Protein AF-A0AAV6YLM7-F1 (afdb_monomer)

Sequence (164 aa):
MPKGGALHLHDFAILSVDWLVKNASYLPDCYICFTSTGDVRFTFSKPAPVGKLPSGCSEWVLLDAYRKNLGDVTEFDRSLIRNLTLLTDTPELDYPTQDIIWRRFEGTFMACSGLILYAPVFKKYTYEGLKEFYQDNIQYVELRAMLPPVSATPSLLGVVCIVL

Nearest PDB structures (foldseek):
  3lgg-assembly1_B  TM=9.696E-01  e=1.042E-17  Homo sapiens
  8iqi-assembly1_B  TM=2.208E-01  e=2.903E+00  African swine fever virus BA71V
  8iqh-assembly1_A  TM=1.866E-01  e=6.721E+00  African swine fever virus BA71V

Organism: Engystomops pustulosus (NCBI:txid76066)

Secondary structure (DSSP, 8-state):
---EEEEEEETTSSS-HHHHHHTGGGSTTEEEEEBTTS-EEEEE-SS--TT-PPTTB---EEHHHHHHT-S-HHHHHHHHHHHTS---S-HHHH--SHHHHHHHHHHHHHHHHHHHTBHHHHHHHHHHHHHHHHHTTEEEEEEE---PPPB----SS-------

pLDDT: mean 91.36, std 14.72, range [32.72, 98.56]

Mean predicted aligned error: 5.45 Å

InterPro domains:
  IPR032466 Metal-dependent hydrolase [SSF51556] (1-148)

Structure (mmCIF, N/CA/C/O backbone):
data_AF-A0AAV6YLM7-F1
#
_entry.id   AF-A0AAV6YLM7-F1
#
loop_
_atom_site.group_PDB
_atom_site.id
_atom_site.type_symbol
_atom_site.label_atom_id
_atom_site.label_alt_id
_atom_site.label_comp_id
_atom_site.label_asym_id
_atom_site.label_entity_id
_atom_site.label_seq_id
_atom_site.pdbx_PDB_ins_code
_atom_site.Cartn_x
_atom_site.Cartn_y
_atom_site.Cartn_z
_atom_site.occupancy
_atom_site.B_iso_or_equiv
_atom_site.auth_seq_id
_atom_site.auth_comp_id
_atom_site.auth_asym_id
_atom_site.auth_atom_id
_atom_site.pdbx_PDB_model_num
ATOM 1 N N . MET A 1 1 ? 4.513 -13.088 -23.593 1.00 91.62 1 MET A N 1
ATOM 2 C CA . MET A 1 1 ? 5.812 -13.791 -23.702 1.00 91.62 1 MET A CA 1
ATOM 3 C C . MET A 1 1 ? 6.021 -14.595 -22.423 1.00 91.62 1 MET A C 1
ATOM 5 O O . MET A 1 1 ? 5.833 -13.985 -21.380 1.00 91.62 1 MET A O 1
ATOM 9 N N . PRO A 1 2 ? 6.348 -15.901 -22.459 1.00 95.00 2 PRO A N 1
ATOM 10 C CA . PRO A 1 2 ? 6.715 -16.648 -21.252 1.00 95.00 2 PRO A CA 1
ATOM 11 C C . PRO A 1 2 ? 8.084 -16.189 -20.749 1.00 95.00 2 PRO A C 1
ATOM 13 O O . PRO A 1 2 ? 9.071 -16.297 -21.473 1.00 95.00 2 PRO A O 1
ATOM 16 N N . LYS A 1 3 ? 8.127 -15.637 -19.533 1.00 97.94 3 LYS A N 1
ATOM 17 C CA . LYS A 1 3 ? 9.320 -14.972 -18.978 1.00 97.94 3 LYS A CA 1
ATOM 18 C C . LYS A 1 3 ? 10.181 -15.861 -18.081 1.00 97.94 3 LYS A C 1
ATOM 20 O O . LYS A 1 3 ? 11.263 -15.451 -17.679 1.00 97.94 3 LYS A O 1
ATOM 25 N N . GLY A 1 4 ? 9.736 -17.081 -17.788 1.00 97.56 4 GLY A N 1
ATOM 26 C CA . GLY A 1 4 ? 10.449 -17.980 -16.883 1.00 97.56 4 GLY A CA 1
ATOM 27 C C . GLY A 1 4 ? 10.201 -17.591 -15.427 1.00 97.56 4 GLY A C 1
ATOM 28 O O . GLY A 1 4 ? 9.073 -17.739 -14.960 1.00 97.56 4 GLY A O 1
ATOM 29 N N . GLY A 1 5 ? 11.231 -17.115 -14.721 1.00 97.69 5 GLY A N 1
ATOM 30 C CA . GLY A 1 5 ? 11.164 -16.794 -13.292 1.00 97.69 5 GLY A CA 1
ATOM 31 C C . GLY A 1 5 ? 11.632 -15.379 -12.943 1.00 97.69 5 GLY A C 1
ATOM 32 O O . GLY A 1 5 ? 12.510 -14.830 -13.605 1.00 97.69 5 GLY A O 1
ATOM 33 N N . ALA A 1 6 ? 11.069 -14.804 -11.879 1.00 98.19 6 ALA A N 1
ATOM 34 C CA . ALA A 1 6 ? 11.525 -13.552 -11.282 1.00 98.19 6 ALA A CA 1
ATOM 35 C C . ALA A 1 6 ? 12.410 -13.852 -10.063 1.00 98.19 6 ALA A C 1
ATOM 37 O O . ALA A 1 6 ? 11.923 -14.282 -9.021 1.00 98.19 6 ALA A O 1
ATOM 38 N N . LEU A 1 7 ? 13.721 -13.645 -10.208 1.00 98.19 7 LEU A N 1
ATOM 39 C CA . LEU A 1 7 ? 14.730 -14.129 -9.251 1.00 98.19 7 LEU A CA 1
ATOM 40 C C . LEU A 1 7 ? 15.214 -13.060 -8.254 1.00 98.19 7 LEU A C 1
ATOM 42 O O . LEU A 1 7 ? 16.125 -13.293 -7.465 1.00 98.19 7 LEU A O 1
ATOM 46 N N . HIS A 1 8 ? 14.651 -11.853 -8.313 1.00 97.94 8 HIS A N 1
ATOM 47 C CA . HIS A 1 8 ? 14.989 -10.767 -7.400 1.00 97.94 8 HIS A CA 1
ATOM 48 C C . HIS A 1 8 ? 13.752 -9.924 -7.125 1.00 97.94 8 HIS A C 1
ATOM 50 O O . HIS A 1 8 ? 13.395 -9.044 -7.905 1.00 97.94 8 HIS A O 1
ATOM 56 N N . LEU A 1 9 ? 13.107 -10.198 -5.999 1.00 97.88 9 LEU A N 1
ATOM 57 C CA . LEU A 1 9 ? 11.916 -9.500 -5.538 1.00 97.88 9 LEU A CA 1
ATOM 58 C C . LEU A 1 9 ? 12.007 -9.281 -4.030 1.00 97.88 9 LEU A C 1
ATOM 60 O O . LEU A 1 9 ? 12.702 -10.019 -3.333 1.00 97.88 9 LEU A O 1
ATOM 64 N N . HIS A 1 10 ? 11.274 -8.295 -3.529 1.00 97.62 10 HIS A N 1
ATOM 65 C CA . HIS A 1 10 ? 11.144 -8.020 -2.101 1.00 97.62 10 HIS A CA 1
ATOM 66 C C . HIS A 1 10 ? 9.709 -8.298 -1.670 1.00 97.62 10 HIS A C 1
ATOM 68 O O . HIS A 1 10 ? 8.778 -7.857 -2.336 1.00 97.62 10 HIS A O 1
ATOM 74 N N . ASP A 1 11 ? 9.533 -9.019 -0.565 1.00 94.25 11 ASP A N 1
ATOM 75 C CA . ASP A 1 11 ? 8.235 -9.480 -0.055 1.00 94.25 11 ASP A CA 1
ATOM 76 C C . ASP A 1 11 ? 7.147 -8.391 0.013 1.00 94.25 11 ASP A C 1
ATOM 78 O O . ASP A 1 11 ? 5.989 -8.673 -0.277 1.00 94.25 11 ASP A O 1
ATOM 82 N N . PHE A 1 12 ? 7.482 -7.137 0.315 1.00 96.12 12 PHE A N 1
ATOM 83 C CA . PHE A 1 12 ? 6.499 -6.046 0.431 1.00 96.12 12 PHE A CA 1
ATOM 84 C C . PHE A 1 12 ? 6.264 -5.269 -0.882 1.00 96.12 12 PHE A C 1
ATOM 86 O O . PHE A 1 12 ? 5.550 -4.269 -0.879 1.00 96.12 12 PHE A O 1
ATOM 93 N N . ALA A 1 13 ? 6.840 -5.721 -2.001 1.00 96.62 13 ALA A N 1
ATOM 94 C CA . ALA A 1 13 ? 6.750 -5.068 -3.312 1.00 96.62 13 ALA A CA 1
ATOM 95 C C . ALA A 1 13 ? 6.426 -6.058 -4.451 1.00 96.62 13 ALA A C 1
ATOM 97 O O . ALA A 1 13 ? 7.022 -5.996 -5.525 1.00 96.62 13 ALA A O 1
ATOM 98 N N . ILE A 1 14 ? 5.500 -6.995 -4.215 1.00 97.56 14 ILE A N 1
ATOM 99 C CA . ILE A 1 14 ? 5.108 -8.040 -5.187 1.00 97.56 14 ILE A CA 1
ATOM 100 C C . ILE A 1 14 ? 3.659 -7.944 -5.670 1.00 97.56 14 ILE A C 1
ATOM 102 O O . ILE A 1 14 ? 3.232 -8.791 -6.446 1.00 97.56 14 ILE A O 1
ATOM 106 N N . LEU A 1 15 ? 2.895 -6.972 -5.177 1.00 98.06 15 LEU A N 1
ATOM 107 C CA . LEU A 1 15 ? 1.487 -6.793 -5.516 1.00 98.06 15 LEU A CA 1
ATOM 108 C C . LEU A 1 15 ? 1.201 -5.317 -5.776 1.00 98.06 15 LEU A C 1
ATOM 110 O O . LEU A 1 15 ? 1.732 -4.450 -5.077 1.00 98.06 15 LEU A O 1
ATOM 114 N N . SER A 1 16 ? 0.311 -5.043 -6.727 1.00 97.12 16 SER A N 1
ATOM 115 C CA . SER A 1 16 ? -0.190 -3.699 -6.985 1.00 97.12 16 SER A CA 1
ATOM 116 C C . SER A 1 16 ? -0.721 -3.000 -5.726 1.00 97.12 16 SER A C 1
ATOM 118 O O . SER A 1 16 ? -1.562 -3.512 -4.975 1.00 97.12 16 SER A O 1
ATOM 120 N N . VAL A 1 17 ? -0.278 -1.757 -5.533 1.00 97.38 17 VAL A N 1
ATOM 121 C CA . VAL A 1 17 ? -0.731 -0.880 -4.446 1.00 97.38 17 VAL A CA 1
ATOM 122 C C . VAL A 1 17 ? -2.232 -0.587 -4.516 1.00 97.38 17 VAL A C 1
ATOM 124 O O . VAL A 1 17 ? -2.869 -0.386 -3.480 1.00 97.38 17 VAL A O 1
ATOM 127 N N . ASP A 1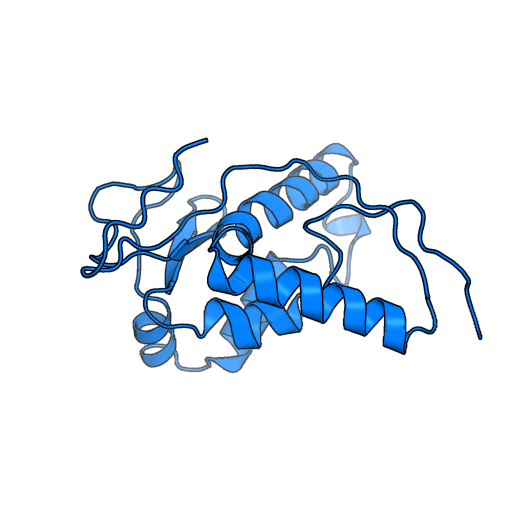 18 ? -2.827 -0.620 -5.714 1.00 97.75 18 ASP A N 1
ATOM 128 C CA . ASP A 1 18 ? -4.270 -0.471 -5.892 1.00 97.75 18 ASP A CA 1
ATOM 129 C C . ASP A 1 18 ? -5.028 -1.532 -5.101 1.00 97.75 18 ASP A C 1
ATOM 131 O O . ASP A 1 18 ? -6.045 -1.223 -4.479 1.00 97.75 18 ASP A O 1
ATOM 135 N N . TRP A 1 19 ? -4.526 -2.771 -5.076 1.00 98.31 19 TRP A N 1
ATOM 136 C CA . TRP A 1 19 ? -5.151 -3.831 -4.300 1.00 98.31 19 TRP A CA 1
ATOM 137 C C . TRP A 1 19 ? -5.060 -3.542 -2.799 1.0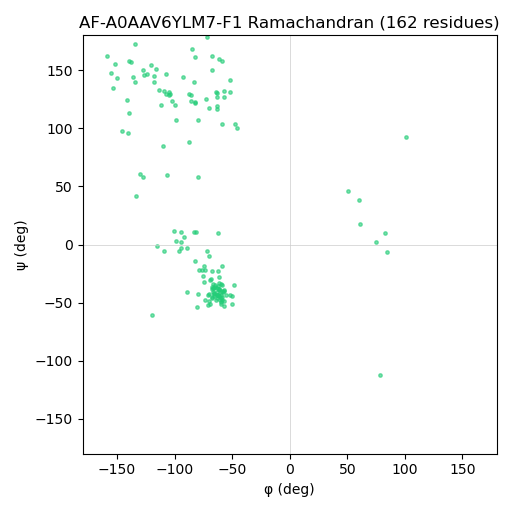0 98.31 19 TRP A C 1
ATOM 139 O O . TRP A 1 19 ? -6.061 -3.662 -2.092 1.00 98.31 19 TRP A O 1
ATOM 149 N N . LEU A 1 20 ? -3.898 -3.096 -2.310 1.00 97.62 20 LEU A N 1
ATOM 150 C CA . LEU A 1 20 ? -3.715 -2.732 -0.901 1.00 97.62 20 LEU A CA 1
ATOM 151 C C . LEU A 1 20 ? -4.675 -1.620 -0.468 1.00 97.62 20 LEU A C 1
ATOM 153 O O . LEU A 1 20 ? -5.347 -1.748 0.558 1.00 97.62 20 LEU A O 1
ATOM 157 N N . VAL A 1 21 ? -4.788 -0.552 -1.258 1.00 98.12 21 VAL A N 1
ATOM 158 C CA . VAL A 1 21 ? -5.670 0.570 -0.927 1.00 98.12 21 VAL A CA 1
ATOM 159 C C . VAL A 1 21 ? -7.131 0.165 -1.074 1.00 98.12 21 VAL A C 1
ATOM 161 O O . VAL A 1 21 ? -7.884 0.302 -0.118 1.00 98.12 21 VAL A O 1
ATOM 164 N N . LYS A 1 22 ? -7.545 -0.397 -2.211 1.00 97.25 22 LYS A N 1
ATOM 165 C CA . LYS A 1 22 ? -8.967 -0.637 -2.519 1.00 97.25 22 LYS A CA 1
ATOM 166 C C . LYS A 1 22 ? -9.544 -1.912 -1.901 1.00 97.25 22 LYS A C 1
ATOM 168 O O . LYS A 1 22 ? -10.760 -2.057 -1.864 1.00 97.25 22 LYS A O 1
ATOM 173 N N . ASN A 1 23 ? -8.708 -2.830 -1.408 1.00 98.12 23 ASN A N 1
ATOM 174 C CA . ASN A 1 23 ? -9.166 -4.070 -0.771 1.00 98.12 23 ASN A CA 1
ATOM 175 C C . ASN A 1 23 ? -8.705 -4.164 0.680 1.00 98.12 23 ASN A C 1
ATOM 177 O O . ASN A 1 23 ? -9.544 -4.236 1.576 1.00 98.12 23 ASN A O 1
ATOM 181 N N . ALA A 1 24 ? -7.392 -4.164 0.937 1.00 97.88 24 ALA A N 1
ATOM 182 C CA . ALA A 1 24 ? -6.892 -4.391 2.293 1.00 97.88 24 ALA A CA 1
ATOM 183 C C . ALA A 1 24 ? -7.329 -3.272 3.246 1.00 97.88 24 ALA A C 1
ATOM 185 O O . ALA A 1 24 ? -7.896 -3.557 4.295 1.00 97.88 24 ALA A O 1
ATOM 186 N N . SER A 1 25 ? -7.163 -2.006 2.857 1.00 98.19 25 SER A N 1
ATOM 187 C CA . SER A 1 25 ? -7.530 -0.870 3.715 1.00 98.19 25 SER A CA 1
ATOM 188 C C . SER A 1 25 ? -9.048 -0.648 3.869 1.00 98.19 25 SER A C 1
ATOM 190 O O . SER A 1 25 ? -9.471 0.213 4.637 1.00 98.19 25 SER A O 1
ATOM 192 N N . TYR A 1 26 ? -9.880 -1.409 3.152 1.00 98.31 26 TYR A N 1
ATOM 193 C CA . TYR A 1 26 ? -11.343 -1.410 3.298 1.00 98.31 26 TYR A CA 1
ATOM 194 C C . TYR A 1 26 ? -11.853 -2.505 4.243 1.00 98.31 26 TYR A C 1
ATOM 196 O O . TYR A 1 26 ? -13.055 -2.597 4.496 1.00 98.31 26 TYR A O 1
ATOM 204 N N . LEU A 1 27 ? -10.963 -3.347 4.773 1.00 97.69 27 LEU A N 1
ATOM 205 C CA . LEU A 1 27 ? -11.331 -4.345 5.768 1.00 97.69 27 LEU A CA 1
ATOM 206 C C . LEU A 1 27 ? -11.735 -3.682 7.100 1.00 97.69 27 LEU A C 1
ATOM 208 O O . LEU A 1 27 ? -11.228 -2.609 7.445 1.00 97.69 27 LEU A O 1
ATOM 212 N N . PRO A 1 28 ? -12.639 -4.320 7.869 1.00 97.12 28 PRO A N 1
ATOM 213 C CA . PRO A 1 28 ? -13.052 -3.813 9.172 1.00 97.12 28 PRO A CA 1
ATOM 214 C C . PRO A 1 28 ? -11.872 -3.744 10.142 1.00 97.12 28 PRO A C 1
ATOM 216 O O . PRO A 1 28 ? -10.866 -4.431 9.972 1.00 97.12 28 PRO A O 1
ATOM 219 N N . ASP A 1 29 ? -12.029 -2.925 11.183 1.00 96.38 29 ASP A N 1
ATOM 220 C CA . ASP A 1 29 ? -11.043 -2.770 12.257 1.00 96.38 29 ASP A CA 1
ATOM 221 C C . ASP A 1 29 ? -9.665 -2.249 11.773 1.00 96.38 29 ASP A C 1
ATOM 223 O O . ASP A 1 29 ? -8.672 -2.354 12.495 1.00 96.38 29 ASP A O 1
ATOM 227 N N . CYS A 1 30 ? -9.604 -1.664 10.565 1.00 97.69 30 CYS A N 1
ATOM 228 C CA . CYS A 1 30 ? -8.440 -0.962 10.025 1.00 97.69 30 CYS A CA 1
ATOM 229 C C . CYS A 1 30 ? -8.394 0.478 10.548 1.00 97.69 30 CYS A C 1
ATOM 231 O O . CYS A 1 30 ? -9.305 1.273 10.306 1.00 97.69 30 CYS A O 1
ATOM 233 N N . TYR A 1 31 ? -7.306 0.835 11.218 1.00 97.12 31 TYR A N 1
ATOM 234 C CA . TYR A 1 31 ? -7.036 2.180 11.709 1.00 97.12 31 TYR A CA 1
ATOM 235 C C . TYR A 1 31 ? -5.937 2.838 10.885 1.00 97.12 31 TYR A C 1
ATOM 237 O O . TYR A 1 31 ? 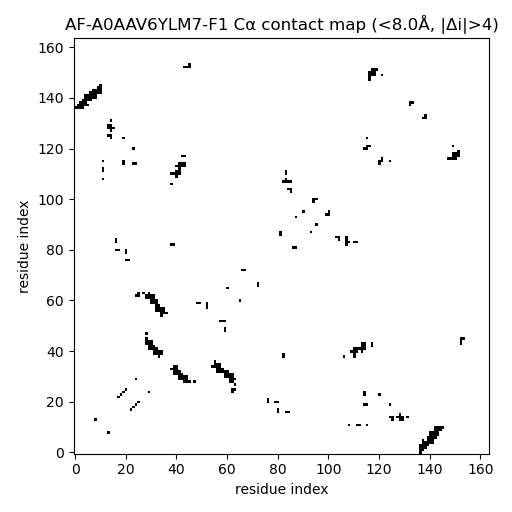-5.005 2.172 10.432 1.00 97.12 31 TYR A O 1
ATOM 245 N N . ILE A 1 32 ? -6.046 4.153 10.729 1.00 96.50 32 ILE A N 1
ATOM 246 C CA . ILE A 1 32 ? -5.035 5.016 10.126 1.00 96.50 32 ILE A CA 1
ATOM 247 C C . ILE A 1 32 ? -4.547 6.037 11.155 1.00 96.50 32 ILE A C 1
ATOM 249 O O . ILE A 1 32 ? -5.311 6.507 11.998 1.00 96.50 32 ILE A O 1
ATOM 253 N N . CYS A 1 33 ? -3.271 6.373 11.073 1.00 94.56 33 CYS A N 1
ATOM 254 C CA . CYS A 1 33 ? -2.663 7.523 11.721 1.00 94.56 33 CYS A CA 1
ATOM 255 C C . CYS A 1 33 ? -1.972 8.374 10.645 1.00 94.56 33 CYS A C 1
ATOM 257 O O . CYS A 1 33 ? -1.395 7.820 9.706 1.00 94.56 33 CYS A O 1
ATOM 259 N N . PHE A 1 34 ? -1.962 9.693 10.837 1.00 93.62 34 PHE A N 1
ATOM 260 C CA . PHE A 1 3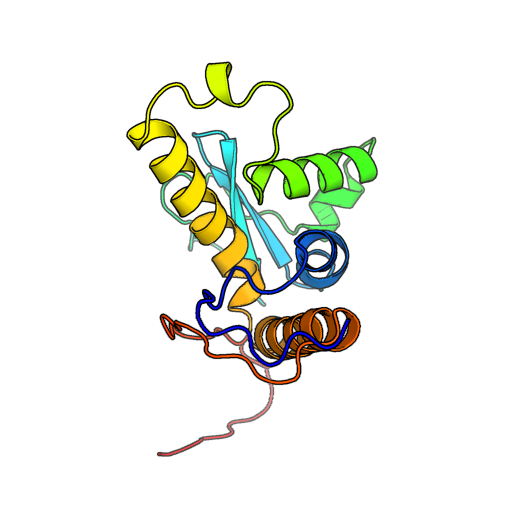4 ? -1.135 10.634 10.083 1.00 93.62 34 PHE A CA 1
ATOM 261 C C . PHE A 1 34 ? 0.043 11.095 10.945 1.00 93.62 34 PHE A C 1
ATOM 263 O O . PHE A 1 34 ? -0.147 11.491 12.098 1.00 93.62 34 PHE A O 1
ATOM 270 N N . THR A 1 35 ? 1.260 11.017 10.412 1.00 91.31 35 THR A N 1
ATOM 271 C CA . THR A 1 35 ? 2.461 11.463 11.121 1.00 91.31 35 THR A CA 1
ATOM 272 C C . THR A 1 35 ? 2.647 12.974 10.993 1.00 91.31 35 THR A C 1
ATOM 274 O O . THR A 1 35 ? 2.147 13.604 10.060 1.00 91.31 35 THR A O 1
ATOM 277 N N . SER A 1 36 ? 3.451 13.569 11.875 1.00 87.94 36 SER A N 1
ATOM 278 C CA . SER A 1 36 ? 3.861 14.979 11.761 1.00 87.94 36 SER A CA 1
ATOM 279 C C . SER A 1 36 ? 4.603 15.319 10.458 1.00 87.94 36 SER A C 1
ATOM 281 O O . SER A 1 36 ? 4.679 16.489 10.094 1.00 87.94 36 SER A O 1
ATOM 283 N N . THR A 1 37 ? 5.134 14.317 9.750 1.00 84.38 37 THR A N 1
ATOM 284 C CA . THR A 1 37 ? 5.797 14.462 8.442 1.00 84.38 37 THR A CA 1
ATOM 285 C C . THR A 1 37 ? 4.839 14.352 7.255 1.00 84.38 37 THR A C 1
ATOM 287 O O . THR A 1 37 ? 5.274 14.517 6.120 1.00 84.38 37 THR A O 1
ATOM 290 N N . GLY A 1 38 ? 3.548 14.091 7.492 1.00 83.50 38 GLY A N 1
ATOM 291 C CA . GLY A 1 38 ? 2.550 13.890 6.437 1.00 83.50 38 GLY A CA 1
ATOM 292 C C . GLY A 1 38 ? 2.513 12.470 5.857 1.00 83.50 38 GLY A C 1
ATOM 293 O O . GLY A 1 38 ? 1.837 12.241 4.855 1.00 83.50 38 GLY A O 1
ATOM 294 N N . ASP A 1 39 ? 3.208 11.511 6.475 1.00 89.38 39 ASP A N 1
ATOM 295 C CA . ASP A 1 39 ? 3.108 10.092 6.126 1.00 89.38 39 ASP A CA 1
ATOM 296 C C . ASP A 1 39 ? 1.935 9.427 6.852 1.00 89.38 39 ASP A C 1
ATOM 298 O O . ASP A 1 39 ? 1.350 9.981 7.785 1.00 89.38 39 ASP A O 1
ATOM 302 N N . VAL A 1 40 ? 1.600 8.205 6.441 1.00 94.50 40 VAL A N 1
ATOM 303 C CA . VAL A 1 40 ? 0.529 7.423 7.064 1.00 94.50 40 VAL A CA 1
ATOM 304 C C . VAL A 1 40 ? 1.058 6.156 7.722 1.00 94.50 40 VAL A C 1
ATOM 306 O O . VAL A 1 40 ? 2.054 5.566 7.299 1.00 94.50 40 VAL A O 1
ATOM 309 N N . ARG A 1 41 ? 0.366 5.715 8.770 1.00 95.19 41 ARG A N 1
ATOM 310 C CA . ARG A 1 41 ? 0.555 4.408 9.407 1.00 95.19 41 ARG A CA 1
ATOM 311 C C . ARG A 1 41 ? -0.781 3.694 9.475 1.00 95.19 41 ARG A C 1
ATOM 313 O O . ARG A 1 41 ? -1.804 4.336 9.697 1.00 95.19 41 ARG A O 1
ATOM 320 N N . PHE A 1 42 ? -0.755 2.374 9.343 1.00 96.00 42 PHE A N 1
ATOM 321 C CA . PHE A 1 42 ? -1.943 1.535 9.467 1.00 96.00 42 PHE A CA 1
ATOM 322 C C . PHE A 1 42 ? -1.786 0.518 10.589 1.00 96.00 42 PHE A C 1
ATOM 324 O O . PHE A 1 42 ? -0.672 0.127 10.938 1.00 96.00 42 PHE A O 1
ATOM 331 N N . THR A 1 43 ? -2.907 0.074 11.144 1.00 95.44 43 THR A N 1
ATOM 332 C CA . THR A 1 43 ? -2.947 -1.089 12.031 1.00 95.44 43 THR A CA 1
ATOM 333 C C . THR A 1 43 ? -4.328 -1.725 12.015 1.00 95.44 43 THR A C 1
ATOM 335 O O . THR A 1 43 ? -5.334 -1.030 11.876 1.00 95.44 43 THR A O 1
ATOM 338 N N . PHE A 1 44 ? -4.384 -3.041 12.187 1.00 95.88 44 PHE A N 1
ATOM 339 C CA . PHE A 1 44 ? -5.627 -3.771 12.411 1.00 95.88 44 PHE A CA 1
ATOM 340 C C . PHE A 1 44 ? -5.755 -4.110 13.890 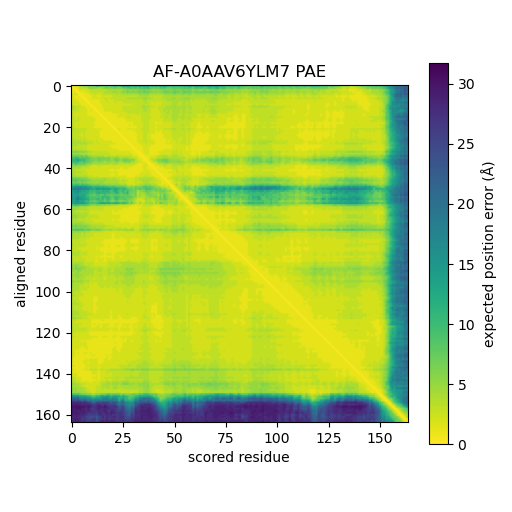1.00 95.88 44 PHE A C 1
ATOM 342 O O . PHE A 1 44 ? -4.866 -4.744 14.460 1.00 95.88 44 PHE A O 1
ATOM 349 N N . SER A 1 45 ? -6.850 -3.701 14.532 1.00 93.75 45 SER A N 1
ATOM 350 C CA . SER A 1 45 ? -7.016 -3.931 15.970 1.00 93.75 45 SER A CA 1
ATOM 351 C C . SER A 1 45 ? -8.472 -4.009 16.398 1.00 93.75 45 SER A C 1
ATOM 353 O O . SER A 1 45 ? -9.281 -3.150 16.068 1.00 93.75 45 SER A O 1
ATOM 355 N N . LYS A 1 46 ? -8.776 -5.003 17.233 1.00 91.25 46 LYS A N 1
ATOM 356 C CA . LYS A 1 46 ? -10.045 -5.126 17.948 1.00 91.25 46 LYS A CA 1
ATOM 357 C C . LYS A 1 46 ? -9.748 -5.619 19.369 1.00 91.25 46 LYS A C 1
ATOM 359 O O . LYS A 1 46 ? -9.275 -6.748 19.500 1.00 91.25 46 LYS A O 1
ATOM 364 N N . PRO A 1 47 ? -9.969 -4.812 20.426 1.00 91.25 47 PRO A N 1
ATOM 365 C CA . PRO A 1 47 ? -10.577 -3.471 20.443 1.00 91.25 47 PRO A CA 1
ATOM 366 C C . PRO A 1 47 ? -9.675 -2.372 19.841 1.00 91.25 47 PRO A C 1
ATOM 368 O O . PRO A 1 47 ? -8.547 -2.646 19.430 1.00 91.25 47 PRO A O 1
ATOM 371 N N . ALA A 1 48 ? -10.172 -1.130 19.793 1.00 90.81 48 ALA A N 1
ATOM 372 C CA . ALA A 1 48 ? -9.424 0.027 19.295 1.00 90.81 48 ALA A CA 1
ATOM 373 C C . ALA A 1 48 ? -8.040 0.160 19.977 1.00 90.81 48 ALA A C 1
ATOM 375 O O . ALA A 1 48 ? -7.936 -0.069 21.187 1.00 90.81 48 ALA A O 1
ATOM 376 N N . PRO A 1 49 ? -6.978 0.547 19.246 1.00 89.75 49 PRO A N 1
ATOM 377 C CA . PRO A 1 49 ? -5.597 0.550 19.740 1.00 89.75 49 PRO A CA 1
ATOM 378 C C . PRO A 1 49 ? -5.277 1.782 20.614 1.00 89.75 49 PRO A C 1
ATOM 380 O O . PRO A 1 49 ? -4.365 2.560 20.328 1.00 89.75 49 PRO A O 1
ATOM 383 N N . VAL A 1 50 ? -6.027 1.973 21.701 1.00 83.38 50 VAL A N 1
ATOM 384 C CA . VAL A 1 50 ? -5.863 3.111 22.621 1.00 83.38 50 VAL A CA 1
ATOM 385 C C . VAL A 1 50 ? -4.481 3.072 23.287 1.00 83.38 50 VAL A C 1
ATOM 387 O O . VAL A 1 50 ? -4.060 2.040 23.808 1.00 83.38 50 VAL A O 1
ATOM 390 N N . GLY A 1 51 ? -3.763 4.200 23.264 1.00 76.50 51 GLY A N 1
ATOM 391 C CA . GLY A 1 51 ? -2.464 4.365 23.933 1.00 76.50 51 GLY A CA 1
ATOM 392 C C . GLY A 1 51 ? -1.267 3.681 23.257 1.00 76.50 51 GLY A C 1
ATOM 393 O O . GLY A 1 51 ? -0.158 3.772 23.774 1.00 76.50 51 GLY A O 1
ATOM 394 N N . LYS A 1 52 ? -1.450 3.021 22.104 1.00 79.31 52 LYS A N 1
ATOM 395 C CA . LYS A 1 52 ? -0.374 2.370 21.332 1.00 79.31 52 LYS A CA 1
ATOM 396 C C . LYS A 1 52 ? -0.037 3.164 20.069 1.00 79.31 52 LYS A C 1
ATOM 398 O O . LYS A 1 52 ? -0.208 2.664 18.958 1.00 79.31 52 LYS A O 1
ATOM 403 N N . LEU A 1 53 ? 0.377 4.419 20.224 1.00 85.56 53 LEU A N 1
ATOM 404 C CA . LEU A 1 53 ? 0.703 5.290 19.092 1.00 85.56 53 LEU A CA 1
ATOM 405 C C . LEU A 1 53 ? 2.173 5.124 18.674 1.00 85.56 53 LEU A C 1
ATOM 407 O O . LEU A 1 53 ? 3.057 5.199 19.529 1.00 85.56 53 LEU A O 1
ATOM 411 N N . PRO A 1 54 ? 2.457 4.908 17.377 1.00 81.38 54 PRO A N 1
ATOM 412 C CA . PRO A 1 54 ? 3.806 5.032 16.840 1.00 81.38 54 PRO A CA 1
ATOM 413 C C . PRO A 1 54 ? 4.377 6.437 17.071 1.00 81.38 54 PRO A C 1
ATOM 415 O O . PRO A 1 54 ? 3.635 7.410 17.209 1.00 81.38 54 PRO A O 1
ATOM 418 N N . SER A 1 55 ? 5.706 6.564 17.049 1.00 82.00 55 SER A N 1
ATOM 419 C CA . SER A 1 55 ? 6.346 7.883 17.087 1.00 82.00 55 SER A CA 1
ATOM 420 C C . SER A 1 55 ? 5.849 8.758 15.931 1.00 82.00 55 SER A C 1
ATOM 422 O O . SER A 1 55 ? 5.788 8.309 14.786 1.00 82.00 55 SER A O 1
ATOM 424 N N . GLY A 1 56 ? 5.477 10.000 16.241 1.00 83.81 56 GLY A N 1
ATOM 425 C CA . GLY A 1 56 ? 4.948 10.961 15.273 1.00 83.81 56 GLY A CA 1
ATOM 426 C C . GLY A 1 56 ? 3.447 10.849 14.995 1.00 83.81 56 GLY A C 1
ATOM 427 O O . GLY A 1 56 ? 2.932 11.725 14.309 1.00 83.81 56 GLY A O 1
ATOM 428 N N . CYS A 1 57 ? 2.747 9.841 15.528 1.00 89.12 57 CYS A N 1
ATOM 429 C CA . CYS A 1 57 ? 1.293 9.706 15.415 1.00 89.12 57 CYS A CA 1
ATOM 430 C C . CYS A 1 57 ? 0.551 10.479 16.508 1.00 89.12 57 CYS A C 1
ATOM 432 O O . CYS A 1 57 ? 0.812 10.265 17.691 1.00 89.12 57 CYS A O 1
ATOM 434 N N . SER A 1 58 ? -0.418 11.316 16.125 1.00 83.50 58 SER A N 1
ATOM 435 C CA . SER A 1 58 ? -1.285 12.023 17.081 1.00 83.50 58 SER A CA 1
ATOM 436 C C . SER A 1 58 ? -2.409 11.138 17.623 1.00 83.50 58 SER A C 1
ATOM 438 O O . SER A 1 58 ? -2.684 11.154 18.819 1.00 83.50 58 SER A O 1
ATOM 440 N N . GLU A 1 59 ? -3.049 10.353 16.756 1.00 92.19 59 GLU A N 1
ATOM 441 C CA . GLU A 1 59 ? -4.173 9.488 17.111 1.00 92.19 59 GLU A CA 1
ATOM 442 C C . GLU A 1 59 ? -4.368 8.347 16.103 1.00 92.19 59 GLU A C 1
ATOM 444 O O . GLU A 1 59 ? -3.884 8.398 14.971 1.00 92.19 59 GLU A O 1
ATOM 449 N N . TRP A 1 60 ? -5.101 7.314 16.526 1.00 95.00 60 TRP A N 1
ATOM 450 C CA . TRP A 1 60 ? -5.596 6.260 15.646 1.00 95.00 60 TRP A CA 1
ATOM 451 C C . TRP A 1 60 ? -7.056 6.530 15.304 1.00 95.00 60 TRP A C 1
ATOM 453 O O . TRP A 1 60 ? -7.912 6.517 16.187 1.00 95.00 60 TRP A O 1
ATOM 463 N N . VAL A 1 61 ? -7.350 6.684 14.016 1.00 95.69 61 VAL A N 1
ATOM 464 C CA . VAL A 1 61 ? -8.709 6.896 13.514 1.00 95.69 61 VAL A CA 1
ATOM 465 C C . VAL A 1 61 ? -9.176 5.645 12.784 1.00 95.69 61 VAL A C 1
ATOM 467 O O . VAL A 1 61 ? -8.448 5.100 11.956 1.00 95.69 61 VAL A O 1
ATOM 470 N N . LEU A 1 62 ? -10.391 5.173 13.076 1.00 97.44 62 LEU A N 1
ATOM 471 C CA . LEU A 1 62 ? -10.985 4.068 12.323 1.00 97.44 62 LEU A CA 1
ATOM 472 C C . LEU A 1 62 ? -11.182 4.516 10.871 1.00 97.44 62 LEU A C 1
ATOM 474 O O . LEU A 1 62 ? -11.914 5.470 10.607 1.00 97.44 62 LEU A O 1
ATOM 478 N N . LEU A 1 63 ? -10.543 3.826 9.931 1.00 97.75 63 LEU A N 1
ATOM 479 C CA . LEU A 1 63 ? -10.430 4.288 8.551 1.00 97.75 63 LEU A CA 1
ATOM 480 C C . LEU A 1 63 ? -11.787 4.319 7.826 1.00 97.75 63 LEU A C 1
ATOM 482 O O . LEU A 1 63 ? -12.043 5.229 7.042 1.00 97.75 63 LEU A O 1
ATOM 486 N N . ASP A 1 64 ? -12.692 3.390 8.145 1.00 97.94 64 ASP A N 1
ATOM 487 C CA . ASP A 1 64 ? -14.082 3.411 7.663 1.00 97.94 64 ASP A CA 1
ATOM 488 C C . ASP A 1 64 ? -14.840 4.668 8.135 1.00 97.94 64 ASP A C 1
ATOM 490 O O . ASP A 1 64 ? -15.497 5.344 7.343 1.00 97.94 64 ASP A O 1
ATOM 494 N N . ALA A 1 65 ? -14.698 5.036 9.413 1.00 97.50 65 ALA A N 1
ATOM 495 C CA . ALA A 1 65 ? -15.305 6.254 9.950 1.00 97.50 65 ALA A CA 1
ATOM 496 C C . ALA A 1 65 ? -14.672 7.517 9.348 1.00 97.50 65 ALA A C 1
ATOM 498 O O . ALA A 1 65 ? -15.385 8.468 9.040 1.00 97.50 65 ALA A O 1
ATOM 499 N N . TYR A 1 66 ? -13.352 7.512 9.135 1.00 97.38 66 TYR A N 1
ATOM 500 C CA . TYR A 1 66 ? -12.650 8.608 8.474 1.00 97.38 66 TYR A CA 1
ATOM 501 C C . TYR A 1 66 ? -13.190 8.832 7.059 1.00 97.38 66 TYR A C 1
ATOM 503 O O . TYR A 1 66 ? -13.629 9.936 6.752 1.00 97.38 66 TYR A O 1
ATOM 511 N N . ARG A 1 67 ? -13.271 7.776 6.232 1.00 98.06 67 ARG A N 1
ATOM 512 C CA . ARG A 1 67 ? -13.806 7.859 4.861 1.00 98.06 67 ARG A CA 1
ATOM 513 C C . ARG A 1 67 ? -15.236 8.396 4.805 1.00 98.06 67 ARG A C 1
ATOM 515 O O . ARG A 1 67 ? -15.535 9.199 3.930 1.00 98.06 67 ARG A O 1
ATOM 522 N N . LYS A 1 68 ? -16.108 8.008 5.743 1.00 97.69 68 LYS A N 1
ATOM 523 C CA . LYS A 1 68 ? -17.503 8.496 5.815 1.00 97.69 68 LYS A CA 1
ATOM 524 C C . LYS A 1 68 ? -17.623 10.003 6.055 1.00 97.69 68 LYS A C 1
ATOM 526 O O . LYS A 1 68 ? -18.650 10.578 5.713 1.00 97.69 68 LYS A O 1
ATOM 531 N N . ASN A 1 69 ? -16.595 10.628 6.627 1.00 97.19 69 ASN A N 1
ATOM 532 C CA . ASN A 1 69 ? -16.565 12.063 6.908 1.00 97.19 69 ASN A CA 1
ATOM 533 C C . ASN A 1 69 ? -15.881 12.886 5.801 1.00 97.19 69 ASN A C 1
ATOM 535 O O . ASN A 1 69 ? -15.753 14.102 5.941 1.00 97.19 69 ASN A O 1
ATOM 539 N N . LEU A 1 70 ? -15.429 12.255 4.712 1.00 96.88 70 LEU A N 1
ATOM 540 C CA . LEU A 1 70 ? -14.779 12.941 3.596 1.00 96.88 70 LEU A CA 1
ATOM 541 C C . LEU A 1 70 ? -15.786 13.331 2.511 1.00 96.88 70 LEU A C 1
ATOM 543 O O . LEU A 1 70 ? -16.706 12.580 2.198 1.00 96.88 70 LEU A O 1
ATOM 547 N N . GLY A 1 71 ? -15.558 14.487 1.881 1.00 96.56 71 GLY A N 1
ATOM 548 C CA . GLY A 1 71 ? -16.322 14.920 0.705 1.00 96.56 71 GLY A CA 1
ATOM 549 C C . GLY A 1 71 ? -15.947 14.181 -0.588 1.00 96.56 71 GLY A C 1
ATOM 550 O O . GLY A 1 71 ? -16.789 14.043 -1.469 1.00 96.56 71 GLY A O 1
ATOM 551 N N . ASP A 1 72 ? -14.710 13.679 -0.694 1.00 97.69 72 ASP A N 1
ATOM 552 C CA . ASP A 1 72 ? -14.231 12.890 -1.836 1.00 97.69 72 ASP A CA 1
ATOM 553 C C . ASP A 1 72 ? -13.340 11.729 -1.364 1.00 97.69 72 ASP A C 1
ATOM 555 O O . ASP A 1 72 ? -12.137 11.872 -1.129 1.00 97.69 72 ASP A O 1
ATOM 559 N N . VAL A 1 73 ? -13.948 10.549 -1.227 1.00 97.88 73 VAL A N 1
ATOM 560 C CA . VAL A 1 73 ? -13.245 9.309 -0.856 1.00 97.88 73 VAL A CA 1
ATOM 561 C C . VAL A 1 73 ? -12.302 8.843 -1.969 1.00 97.88 73 VAL A C 1
ATOM 563 O O . VAL A 1 73 ? -11.267 8.239 -1.688 1.00 97.88 73 VAL A O 1
ATOM 566 N N . THR A 1 74 ? -12.622 9.146 -3.229 1.00 97.69 74 THR A N 1
ATOM 567 C CA . THR A 1 74 ? -11.825 8.695 -4.375 1.00 97.69 74 THR A CA 1
ATOM 568 C C . THR A 1 74 ? -10.494 9.432 -4.420 1.00 97.69 74 THR A C 1
ATOM 570 O O . THR A 1 74 ? -9.454 8.811 -4.637 1.00 97.69 74 THR A O 1
ATOM 573 N N . GLU A 1 75 ? -10.501 10.748 -4.194 1.00 97.75 75 GLU A N 1
ATOM 574 C CA . GLU A 1 75 ? -9.257 11.513 -4.095 1.00 97.75 75 GLU A CA 1
ATOM 575 C C . GLU A 1 75 ? -8.434 11.105 -2.876 1.00 97.75 75 GLU A C 1
ATOM 577 O O . GLU A 1 75 ? -7.213 10.987 -2.974 1.00 97.75 75 GLU A O 1
ATOM 582 N N . PHE A 1 76 ? -9.084 10.809 -1.751 1.00 97.69 76 PHE A N 1
ATOM 583 C CA . PHE A 1 76 ? -8.378 10.289 -0.586 1.00 97.69 76 PHE A CA 1
ATOM 584 C C . PHE A 1 76 ? -7.676 8.958 -0.885 1.00 97.69 76 PHE A C 1
ATOM 586 O O . PHE A 1 76 ? -6.480 8.835 -0.624 1.00 97.69 76 PHE A O 1
ATOM 593 N N . ASP A 1 77 ? -8.348 7.995 -1.513 1.00 98.00 77 ASP A N 1
ATOM 594 C CA . ASP A 1 77 ? -7.708 6.737 -1.908 1.00 98.00 77 ASP A CA 1
ATOM 595 C C . ASP A 1 77 ? -6.578 6.951 -2.930 1.00 98.00 77 ASP A C 1
ATOM 597 O O . ASP A 1 77 ? -5.526 6.317 -2.823 1.00 98.00 77 ASP A O 1
ATOM 601 N N . ARG A 1 78 ? -6.727 7.888 -3.882 1.00 97.25 78 ARG A N 1
ATOM 602 C CA . ARG A 1 78 ? -5.620 8.282 -4.777 1.00 97.25 78 ARG A CA 1
ATOM 603 C C . ARG A 1 78 ? -4.444 8.865 -3.997 1.00 97.25 78 ARG A C 1
ATOM 605 O O . ARG A 1 78 ? -3.297 8.567 -4.322 1.00 97.25 78 ARG A O 1
ATOM 612 N N . SER A 1 79 ? -4.705 9.648 -2.953 1.00 95.81 79 SER A N 1
ATOM 613 C CA . SER A 1 79 ? -3.657 10.189 -2.085 1.00 95.81 79 SER A CA 1
ATOM 614 C C . SER A 1 79 ? -2.912 9.092 -1.320 1.00 95.81 79 SER A C 1
ATOM 616 O O . SER A 1 79 ? -1.689 9.162 -1.213 1.00 95.81 79 SER A O 1
ATOM 618 N N . LEU A 1 80 ? -3.608 8.032 -0.884 1.00 97.12 80 LEU A N 1
ATOM 619 C CA . LEU A 1 80 ? -2.976 6.855 -0.286 1.00 97.12 80 LEU A CA 1
ATOM 620 C C . LEU A 1 80 ? -2.108 6.109 -1.304 1.00 97.12 80 LEU A C 1
ATOM 622 O O . LEU A 1 80 ? -0.983 5.750 -0.982 1.00 97.12 80 LEU A O 1
ATOM 626 N N . ILE A 1 81 ? -2.576 5.932 -2.544 1.00 97.00 81 ILE A N 1
ATOM 627 C CA . ILE A 1 81 ? -1.780 5.311 -3.618 1.00 97.00 81 ILE A CA 1
ATOM 628 C C . ILE A 1 81 ? -0.495 6.114 -3.882 1.00 97.00 81 ILE A C 1
ATOM 630 O O . ILE A 1 81 ? 0.589 5.534 -3.936 1.00 97.00 81 ILE A O 1
ATOM 634 N N . ARG A 1 82 ? -0.582 7.448 -3.977 1.00 94.88 82 ARG A N 1
ATOM 635 C CA . ARG A 1 82 ? 0.606 8.317 -4.095 1.00 94.88 82 ARG A CA 1
ATOM 636 C C . ARG A 1 82 ? 1.518 8.195 -2.872 1.00 94.88 82 ARG A C 1
ATOM 638 O O . ARG A 1 82 ? 2.736 8.161 -3.012 1.00 94.88 82 ARG A O 1
ATOM 645 N N . ASN A 1 83 ? 0.951 8.084 -1.668 1.00 94.50 83 ASN A N 1
ATOM 646 C CA . ASN A 1 83 ? 1.747 7.937 -0.450 1.00 94.50 83 ASN A CA 1
ATOM 647 C C . ASN A 1 83 ? 2.456 6.568 -0.361 1.00 94.50 83 ASN A C 1
ATOM 649 O O . ASN A 1 83 ? 3.554 6.477 0.182 1.00 94.50 83 ASN A O 1
ATOM 653 N N . LEU A 1 84 ? 1.866 5.522 -0.930 1.00 96.25 84 LEU A N 1
ATOM 654 C CA . LEU A 1 84 ? 2.394 4.158 -0.916 1.00 96.25 84 LEU A CA 1
ATOM 655 C C . LEU A 1 84 ? 3.227 3.815 -2.164 1.00 96.25 84 LEU A C 1
ATOM 657 O O . LEU A 1 84 ? 3.571 2.654 -2.374 1.00 96.25 84 LEU A O 1
ATOM 661 N N . THR A 1 85 ? 3.563 4.809 -2.989 1.00 96.25 85 THR A N 1
ATOM 662 C CA . THR A 1 85 ? 4.426 4.657 -4.166 1.00 96.25 85 THR A CA 1
ATOM 663 C C . THR A 1 85 ? 5.465 5.774 -4.245 1.00 96.25 85 THR A C 1
ATOM 665 O O . THR A 1 85 ? 5.453 6.737 -3.474 1.00 96.25 85 THR A O 1
ATOM 668 N N . LEU A 1 86 ? 6.390 5.621 -5.193 1.00 96.56 86 LEU A N 1
ATOM 669 C CA . LEU A 1 86 ? 7.362 6.642 -5.596 1.00 96.56 86 LEU A CA 1
ATOM 670 C C . LEU A 1 86 ? 6.941 7.361 -6.886 1.00 96.56 86 LEU A C 1
ATOM 672 O O . LEU A 1 86 ? 7.754 8.036 -7.511 1.00 96.56 86 LEU A O 1
ATOM 676 N N . LEU A 1 87 ? 5.696 7.158 -7.332 1.00 94.12 87 LEU A N 1
ATOM 677 C CA . LEU A 1 87 ? 5.206 7.740 -8.573 1.00 94.12 87 LEU A CA 1
ATOM 678 C C . LEU A 1 87 ? 4.987 9.242 -8.388 1.00 94.12 87 LEU A C 1
ATOM 680 O O . LEU A 1 87 ? 4.246 9.669 -7.503 1.00 94.12 87 LEU A O 1
ATOM 684 N N . THR A 1 88 ? 5.616 10.021 -9.258 1.00 95.25 88 THR A N 1
ATOM 685 C CA . THR A 1 88 ? 5.451 11.469 -9.365 1.00 95.25 88 THR A CA 1
ATOM 686 C C . THR A 1 88 ? 5.730 11.914 -10.800 1.00 95.25 88 THR A C 1
ATOM 688 O O . THR A 1 88 ? 6.460 11.240 -11.531 1.00 95.25 88 THR A O 1
ATOM 691 N N . ASP A 1 89 ? 5.158 13.050 -11.196 1.00 96.56 89 ASP A N 1
ATOM 692 C CA . ASP A 1 89 ? 5.344 13.648 -12.520 1.00 96.56 89 ASP A CA 1
ATOM 693 C C . ASP A 1 89 ? 6.714 14.337 -12.658 1.00 96.56 89 ASP A C 1
ATOM 695 O O . ASP A 1 89 ? 7.211 14.521 -13.770 1.00 96.56 89 ASP A O 1
ATOM 699 N N . THR A 1 90 ? 7.344 14.708 -11.537 1.00 96.75 90 THR A N 1
ATOM 700 C CA . THR A 1 90 ? 8.594 15.484 -11.503 1.00 96.75 90 THR A CA 1
ATOM 701 C C . THR A 1 90 ? 9.682 14.829 -10.641 1.00 96.75 90 THR A C 1
ATOM 703 O O . THR A 1 90 ? 10.188 15.465 -9.716 1.00 96.75 90 THR A O 1
ATOM 706 N N . PRO A 1 91 ? 10.103 13.578 -10.927 1.00 96.25 91 PRO A N 1
ATOM 707 C CA . PRO A 1 91 ? 11.006 12.821 -10.052 1.00 96.25 91 PRO A CA 1
ATOM 708 C C . PRO A 1 91 ? 12.348 13.520 -9.814 1.00 96.25 91 PRO A C 1
ATOM 710 O O . PRO A 1 91 ? 12.858 13.484 -8.700 1.00 96.25 91 PRO A O 1
ATOM 713 N N . GLU A 1 92 ? 12.877 14.233 -10.810 1.00 96.31 92 GLU A N 1
ATOM 714 C CA . GLU A 1 92 ? 14.166 14.930 -10.680 1.00 96.31 92 GLU A CA 1
ATOM 715 C C . GLU A 1 92 ? 14.096 16.184 -9.799 1.00 96.31 92 GLU A C 1
ATOM 717 O O . GLU A 1 92 ? 15.114 16.635 -9.275 1.00 96.31 92 GLU A O 1
ATOM 722 N N . LEU A 1 93 ? 12.896 16.750 -9.627 1.00 97.44 93 LEU A N 1
ATOM 723 C CA . LEU A 1 93 ? 12.654 17.866 -8.712 1.00 97.44 93 LEU A CA 1
ATOM 724 C C . LEU A 1 93 ? 12.297 17.362 -7.314 1.00 97.44 93 LEU A C 1
ATOM 726 O O . LEU A 1 93 ? 12.774 17.910 -6.323 1.00 97.44 93 LEU A O 1
ATOM 730 N N . ASP A 1 94 ? 11.483 16.312 -7.241 1.00 95.62 94 ASP A N 1
ATOM 731 C CA . ASP A 1 94 ? 10.985 15.759 -5.983 1.00 95.62 94 ASP A CA 1
ATOM 732 C C . ASP A 1 94 ? 12.071 14.965 -5.246 1.00 95.62 94 ASP A C 1
ATOM 734 O O . ASP A 1 94 ? 12.110 14.943 -4.012 1.00 95.62 94 ASP A O 1
ATOM 738 N N . TYR A 1 95 ? 12.975 14.330 -5.998 1.00 97.06 95 TYR A N 1
ATOM 739 C CA . TYR A 1 95 ? 14.001 13.421 -5.496 1.00 97.06 95 TYR A CA 1
ATOM 740 C C . TYR A 1 95 ? 15.407 13.768 -6.025 1.00 97.06 95 TYR A C 1
ATOM 742 O O . TYR A 1 95 ? 16.066 12.933 -6.644 1.00 97.06 95 TYR A O 1
ATOM 750 N N . PRO A 1 96 ? 15.932 14.976 -5.745 1.00 97.62 96 PRO A N 1
ATOM 751 C CA . PRO A 1 96 ? 17.174 15.457 -6.355 1.00 97.62 96 PRO A CA 1
ATOM 752 C C . PRO A 1 96 ? 18.435 14.730 -5.860 1.00 97.62 96 PRO A C 1
ATOM 754 O O . PRO A 1 96 ? 19.524 14.938 -6.394 1.00 97.62 96 PRO A O 1
ATOM 757 N N . THR A 1 97 ? 18.328 13.901 -4.816 1.00 98.19 97 THR A N 1
ATOM 758 C CA . THR A 1 97 ? 19.447 13.122 -4.275 1.00 98.19 97 THR A CA 1
ATOM 759 C C . THR A 1 97 ? 19.027 11.700 -3.923 1.00 98.19 97 THR A C 1
ATOM 761 O O . THR A 1 97 ? 17.862 11.425 -3.621 1.00 98.19 97 THR A O 1
ATOM 764 N N . GLN A 1 98 ? 20.014 10.799 -3.888 1.00 98.06 98 GLN A N 1
ATOM 765 C CA . GLN A 1 98 ? 19.808 9.410 -3.473 1.00 98.06 98 GLN A CA 1
ATOM 766 C C . GLN A 1 98 ? 19.234 9.317 -2.053 1.00 98.06 98 GLN A C 1
ATOM 768 O O . GLN A 1 98 ? 18.314 8.542 -1.818 1.00 98.06 98 GLN A O 1
ATOM 773 N N . ASP A 1 99 ? 19.708 10.146 -1.123 1.00 98.19 99 ASP A N 1
ATOM 774 C CA . ASP A 1 99 ? 19.229 10.134 0.264 1.00 98.19 99 ASP A CA 1
ATOM 775 C C . ASP A 1 99 ? 17.737 10.472 0.374 1.00 98.19 99 ASP A C 1
ATOM 777 O O . ASP A 1 99 ? 17.030 9.932 1.228 1.00 98.19 99 ASP A O 1
ATOM 781 N N . ILE A 1 100 ? 17.241 11.370 -0.484 1.00 97.06 100 ILE A N 1
ATOM 782 C CA . ILE A 1 100 ? 15.830 11.765 -0.486 1.00 97.06 100 ILE A CA 1
ATOM 783 C C . ILE A 1 100 ? 14.964 10.614 -0.999 1.00 97.06 100 ILE A C 1
ATOM 785 O O . ILE A 1 100 ? 13.989 10.253 -0.332 1.00 97.06 100 ILE A O 1
ATOM 789 N N . ILE A 1 101 ? 15.332 9.996 -2.129 1.00 97.62 101 ILE A N 1
ATOM 790 C CA . ILE A 1 101 ? 14.560 8.867 -2.662 1.00 97.62 101 ILE A CA 1
ATOM 791 C C . ILE A 1 101 ? 14.635 7.644 -1.749 1.00 97.62 101 ILE A C 1
ATOM 793 O O . ILE A 1 101 ? 13.616 6.990 -1.552 1.00 97.62 101 ILE A O 1
ATOM 797 N N . TRP A 1 102 ? 15.783 7.364 -1.124 1.00 97.81 102 TRP A N 1
ATOM 798 C CA . TRP A 1 102 ? 15.917 6.252 -0.178 1.00 97.81 102 TRP A CA 1
ATOM 799 C C . TRP A 1 102 ? 15.032 6.438 1.048 1.00 97.81 102 TRP A C 1
ATOM 801 O O . TRP A 1 102 ? 14.285 5.526 1.402 1.00 97.81 102 TRP A O 1
ATOM 811 N N . ARG A 1 103 ? 15.019 7.640 1.638 1.00 96.00 103 ARG A N 1
ATOM 812 C CA . ARG A 1 103 ? 14.116 7.946 2.755 1.00 96.00 103 ARG A CA 1
ATOM 813 C C . ARG A 1 103 ? 12.653 7.762 2.357 1.00 96.00 103 ARG A C 1
ATOM 815 O O . ARG A 1 103 ? 11.863 7.240 3.143 1.00 96.00 103 ARG A O 1
ATOM 822 N N . ARG A 1 104 ? 12.283 8.171 1.139 1.00 95.69 104 ARG A N 1
ATOM 823 C CA . ARG A 1 104 ? 10.923 7.986 0.623 1.00 95.69 104 ARG A CA 1
ATOM 824 C C . ARG A 1 104 ? 10.604 6.507 0.400 1.00 95.69 104 ARG A C 1
ATOM 826 O O . ARG A 1 104 ? 9.552 6.057 0.842 1.00 95.69 104 ARG A O 1
ATOM 833 N N . PHE A 1 105 ? 11.511 5.754 -0.218 1.00 96.81 105 PHE A N 1
ATOM 834 C CA . PHE A 1 105 ? 11.394 4.318 -0.475 1.00 96.81 105 PHE A CA 1
ATOM 835 C C . PHE A 1 105 ? 11.174 3.537 0.823 1.00 96.81 105 PHE A C 1
ATOM 837 O O . PHE A 1 105 ? 10.167 2.846 0.957 1.00 96.81 105 PHE A O 1
ATOM 844 N N . GLU A 1 106 ? 12.027 3.727 1.829 1.00 95.62 106 GLU A N 1
ATOM 845 C CA . GLU A 1 106 ? 11.861 3.119 3.156 1.00 95.62 106 GLU A CA 1
ATOM 846 C C . GLU A 1 106 ? 10.558 3.565 3.835 1.00 95.62 106 GLU A C 1
ATOM 848 O O . GLU A 1 106 ? 9.861 2.759 4.459 1.00 95.62 106 GLU A O 1
ATOM 853 N N . GLY A 1 107 ? 10.188 4.838 3.658 1.00 94.56 107 GLY A N 1
ATOM 854 C CA . GLY A 1 107 ? 8.910 5.400 4.085 1.00 94.56 107 GLY A CA 1
ATOM 855 C C . GLY A 1 107 ? 7.702 4.639 3.537 1.00 94.56 107 GLY A C 1
ATOM 856 O O . GLY A 1 107 ? 6.789 4.327 4.303 1.00 94.56 107 GLY A O 1
ATOM 857 N N . THR A 1 108 ? 7.714 4.267 2.251 1.00 95.88 108 THR A N 1
ATOM 858 C CA . THR A 1 108 ? 6.610 3.503 1.641 1.00 95.88 108 THR A CA 1
ATOM 859 C C . THR A 1 108 ? 6.431 2.128 2.290 1.00 95.88 108 THR A C 1
ATOM 861 O O . THR A 1 108 ? 5.307 1.767 2.642 1.00 95.88 108 THR A O 1
ATOM 864 N N . PHE A 1 109 ? 7.525 1.401 2.555 1.00 96.06 109 PHE A N 1
ATOM 865 C CA . PHE A 1 109 ? 7.472 0.107 3.247 1.00 96.06 109 PHE A CA 1
ATOM 866 C C . PHE A 1 109 ? 7.001 0.243 4.690 1.00 96.06 109 PHE A C 1
ATOM 868 O O . PHE A 1 109 ? 6.183 -0.544 5.168 1.00 96.06 109 PHE A O 1
ATOM 875 N N . MET A 1 110 ? 7.479 1.274 5.386 1.00 93.31 110 MET A N 1
ATOM 876 C CA . MET A 1 110 ? 7.017 1.594 6.730 1.00 93.31 110 MET A CA 1
ATOM 877 C C . MET A 1 110 ? 5.514 1.882 6.769 1.00 93.31 110 MET A C 1
ATOM 879 O O . MET A 1 110 ? 4.841 1.432 7.699 1.00 93.31 110 MET A O 1
ATOM 883 N N . ALA A 1 111 ? 4.988 2.597 5.775 1.00 94.44 111 ALA A N 1
ATOM 884 C CA . ALA A 1 111 ? 3.573 2.919 5.672 1.00 94.44 111 ALA A CA 1
ATOM 885 C C . ALA A 1 111 ? 2.726 1.671 5.373 1.00 94.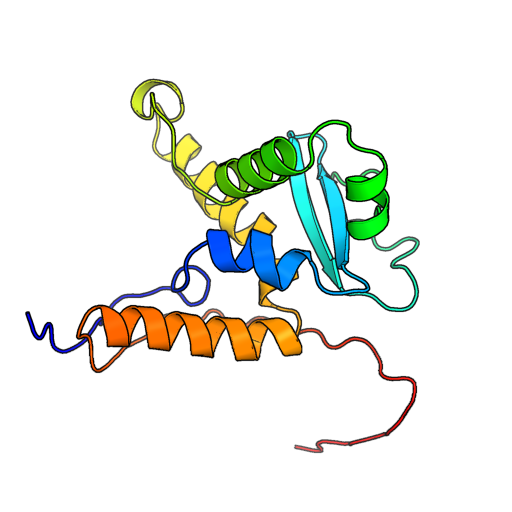44 111 ALA A C 1
ATOM 887 O O . ALA A 1 111 ? 1.786 1.387 6.114 1.00 94.44 111 ALA A O 1
ATOM 888 N N . CYS A 1 112 ? 3.071 0.873 4.354 1.00 95.75 112 CYS A N 1
ATOM 889 C CA . CYS A 1 112 ? 2.269 -0.296 3.969 1.00 95.75 112 CYS A CA 1
ATOM 890 C C . CYS A 1 112 ? 2.399 -1.491 4.932 1.00 95.75 112 CYS A C 1
ATOM 892 O O . CYS A 1 112 ? 1.511 -2.348 4.954 1.00 95.75 112 CYS A O 1
ATOM 894 N N . SER A 1 113 ? 3.450 -1.540 5.763 1.00 95.44 113 SER A N 1
ATOM 895 C CA . SER A 1 113 ? 3.727 -2.661 6.676 1.00 95.44 113 SER A CA 1
ATOM 896 C C . SER A 1 113 ? 2.539 -3.043 7.561 1.00 95.44 113 SER A C 1
ATOM 898 O O . SER A 1 113 ? 2.215 -4.223 7.682 1.00 95.44 113 SER A O 1
ATOM 900 N N . GLY A 1 114 ? 1.844 -2.055 8.127 1.00 94.25 114 GLY A N 1
ATOM 901 C CA . GLY A 1 114 ? 0.695 -2.280 9.004 1.00 94.25 114 GLY A CA 1
ATOM 902 C C . GLY A 1 114 ? -0.525 -2.872 8.297 1.00 94.25 114 GLY A C 1
ATOM 903 O O . GLY A 1 114 ? -1.350 -3.514 8.944 1.00 94.25 114 GLY A O 1
ATOM 904 N N . LEU A 1 115 ? -0.625 -2.698 6.973 1.00 97.50 115 LEU A N 1
ATOM 905 C CA . LEU A 1 115 ? -1.629 -3.379 6.158 1.00 97.50 115 LEU A CA 1
ATOM 906 C C . LEU A 1 115 ? -1.185 -4.807 5.842 1.00 97.50 115 LEU A C 1
ATOM 908 O O . LEU A 1 115 ? -1.922 -5.753 6.106 1.00 97.50 115 LEU A O 1
ATOM 912 N N . ILE A 1 116 ? 0.024 -4.959 5.292 1.00 97.94 116 ILE A N 1
ATOM 913 C CA . ILE A 1 116 ? 0.539 -6.240 4.788 1.00 97.94 116 ILE A CA 1
ATOM 914 C C . ILE A 1 116 ? 0.683 -7.265 5.916 1.00 97.94 116 ILE A C 1
ATOM 916 O O . ILE A 1 116 ? 0.326 -8.423 5.730 1.00 97.94 116 ILE A O 1
ATOM 920 N N . LEU A 1 117 ? 1.159 -6.853 7.094 1.00 97.00 117 LEU A N 1
ATOM 921 C CA . LEU A 1 117 ? 1.460 -7.750 8.214 1.00 97.00 117 LEU A CA 1
ATOM 922 C C . LEU A 1 117 ? 0.256 -8.119 9.081 1.00 97.00 117 LEU A C 1
ATOM 924 O O . LEU A 1 117 ? 0.424 -8.728 10.138 1.00 97.00 117 LEU A O 1
ATOM 928 N N . TYR A 1 118 ? -0.964 -7.800 8.666 1.00 97.00 118 TYR A N 1
ATOM 929 C CA . TYR A 1 118 ? -2.154 -8.380 9.276 1.00 97.00 118 TYR A CA 1
ATOM 930 C C . TYR A 1 118 ? -2.429 -9.756 8.661 1.00 97.00 118 TYR A C 1
ATOM 932 O O . TYR A 1 118 ? -2.587 -9.858 7.451 1.00 97.00 118 TYR A O 1
ATOM 940 N N . ALA A 1 119 ? -2.497 -10.826 9.459 1.00 96.31 119 ALA A N 1
ATOM 941 C CA . ALA A 1 119 ? -2.473 -12.212 8.969 1.00 96.31 119 ALA A CA 1
ATOM 942 C C . ALA A 1 119 ? -3.468 -12.531 7.831 1.00 96.31 119 ALA A C 1
ATOM 944 O O . ALA A 1 119 ? -3.060 -13.156 6.844 1.00 96.31 119 ALA A O 1
ATOM 945 N N . PRO A 1 120 ? -4.744 -12.091 7.884 1.00 95.62 120 PRO A N 1
ATOM 946 C CA . PRO A 1 120 ? -5.675 -12.277 6.771 1.00 95.62 120 PRO A CA 1
ATOM 947 C C . PRO A 1 120 ? -5.271 -11.523 5.499 1.00 95.62 120 PRO A C 1
ATOM 949 O O . PRO A 1 120 ? -5.510 -12.023 4.399 1.00 95.62 120 PRO A O 1
ATOM 952 N N . VAL A 1 121 ? -4.670 -10.336 5.639 1.00 97.81 121 VAL A N 1
ATOM 953 C CA . VAL A 1 121 ? -4.145 -9.555 4.513 1.00 97.81 121 VAL A CA 1
ATOM 954 C C . VAL A 1 121 ? -2.869 -10.187 3.993 1.00 97.81 121 VAL A C 1
ATOM 956 O O . VAL A 1 121 ? -2.821 -10.432 2.801 1.00 97.81 121 VAL A O 1
ATOM 959 N N . PHE A 1 122 ? -1.904 -10.544 4.844 1.00 97.62 122 PHE A N 1
ATOM 960 C CA . PHE A 1 122 ? -0.636 -11.165 4.449 1.00 97.62 122 PHE A CA 1
ATOM 961 C C . PHE A 1 122 ? -0.856 -12.360 3.515 1.00 97.62 122 PHE A C 1
ATOM 963 O O . PHE A 1 122 ? -0.335 -12.399 2.404 1.00 97.62 122 PHE A O 1
ATOM 970 N N . LYS A 1 123 ? -1.734 -13.293 3.917 1.00 96.56 123 LYS A N 1
ATOM 971 C CA . LYS A 1 123 ? -2.076 -14.472 3.107 1.00 96.56 123 LYS A CA 1
ATOM 972 C C . LYS A 1 123 ? -2.645 -14.095 1.735 1.00 96.56 123 LYS A C 1
ATOM 974 O O . LYS A 1 123 ? -2.273 -14.699 0.731 1.00 96.56 123 LYS A O 1
ATOM 979 N N . LYS A 1 124 ? -3.572 -13.132 1.690 1.00 98.00 124 LYS A N 1
ATOM 980 C CA . LYS A 1 124 ? -4.191 -12.676 0.436 1.00 98.00 124 LYS A CA 1
ATOM 981 C C . LYS A 1 124 ? -3.203 -11.895 -0.425 1.00 98.00 124 LYS A C 1
ATOM 983 O O . LYS A 1 124 ? -3.134 -12.146 -1.615 1.00 98.00 124 LYS A O 1
ATOM 988 N N . TYR A 1 125 ? -2.419 -11.015 0.182 1.00 98.31 125 TYR A N 1
ATOM 989 C CA . TYR A 1 125 ? -1.402 -10.198 -0.459 1.00 98.31 125 TYR A CA 1
ATOM 990 C C . TYR A 1 125 ? -0.380 -11.078 -1.191 1.00 98.31 125 TYR A C 1
ATOM 992 O O . TYR A 1 125 ? -0.144 -10.883 -2.379 1.00 98.31 125 TYR A O 1
ATOM 1000 N N . THR A 1 126 ? 0.151 -12.115 -0.532 1.00 97.69 126 THR A N 1
ATOM 1001 C CA . THR A 1 126 ? 1.078 -13.054 -1.182 1.00 97.69 126 THR A CA 1
ATOM 1002 C C . THR A 1 126 ? 0.408 -13.791 -2.340 1.00 97.69 126 THR A C 1
ATOM 1004 O O . THR A 1 126 ? 0.998 -13.932 -3.406 1.00 97.69 126 THR A O 1
ATOM 1007 N N . TYR A 1 127 ? -0.833 -14.247 -2.158 1.00 98.38 127 TYR A N 1
ATOM 1008 C CA . TYR A 1 127 ? -1.553 -14.987 -3.192 1.00 98.38 127 TYR A CA 1
ATOM 1009 C C . TYR A 1 127 ? -1.897 -14.130 -4.418 1.00 98.38 127 TYR A C 1
ATOM 1011 O O . TYR A 1 127 ? -1.685 -14.569 -5.547 1.00 98.38 127 TYR A O 1
ATOM 1019 N N . GLU A 1 128 ? -2.402 -12.914 -4.214 1.00 98.50 128 GLU A N 1
ATOM 1020 C CA . GLU A 1 128 ? -2.693 -11.982 -5.305 1.00 98.50 128 GLU A CA 1
ATOM 1021 C C . GLU A 1 128 ? -1.405 -11.513 -5.992 1.00 98.50 128 GLU A C 1
ATOM 1023 O O . GLU A 1 128 ? -1.381 -11.436 -7.215 1.00 98.50 128 GLU A O 1
ATOM 1028 N N . GLY A 1 129 ? -0.306 -11.309 -5.254 1.00 98.06 129 GLY A N 1
ATOM 1029 C CA . GLY A 1 129 ? 0.987 -10.985 -5.864 1.00 98.06 129 GLY A CA 1
ATOM 1030 C C . GLY A 1 129 ? 1.454 -12.093 -6.811 1.00 98.06 129 GLY A C 1
ATOM 1031 O O . GLY A 1 129 ? 1.736 -11.848 -7.980 1.00 98.06 129 GLY A O 1
ATOM 1032 N N . LEU A 1 130 ? 1.425 -13.354 -6.360 1.00 98.31 130 LEU A N 1
ATOM 1033 C CA . LEU A 1 130 ? 1.752 -14.508 -7.210 1.00 98.31 130 LEU A CA 1
ATOM 1034 C C . LEU A 1 130 ? 0.834 -14.628 -8.438 1.00 98.31 130 LEU A C 1
ATOM 1036 O O . LEU A 1 130 ? 1.290 -15.043 -9.504 1.00 98.31 130 LEU A O 1
ATOM 1040 N N . LYS A 1 131 ? -0.445 -14.256 -8.315 1.00 98.50 131 LYS A N 1
ATOM 1041 C CA . LYS A 1 131 ? -1.364 -14.198 -9.458 1.00 98.50 131 LYS A CA 1
ATOM 1042 C C . LYS A 1 131 ? -0.977 -13.116 -10.462 1.00 98.50 131 LYS A C 1
ATOM 1044 O O . LYS A 1 131 ? -1.074 -13.392 -11.653 1.00 98.50 131 LYS A O 1
ATOM 1049 N N . GLU A 1 132 ? -0.549 -11.932 -10.023 1.00 98.56 132 GLU A N 1
ATOM 1050 C CA . GLU A 1 132 ? -0.076 -10.878 -10.935 1.00 98.56 132 GLU A CA 1
ATOM 1051 C C . GLU A 1 132 ? 1.150 -11.356 -11.729 1.00 98.56 132 GLU A C 1
ATOM 1053 O O . GLU A 1 132 ? 1.166 -11.248 -12.955 1.00 98.56 132 GLU A O 1
ATOM 1058 N N . PHE A 1 133 ? 2.117 -12.013 -11.074 1.00 98.50 133 PHE A N 1
ATOM 1059 C CA . PHE A 1 133 ? 3.244 -12.653 -11.770 1.00 98.50 133 PHE A CA 1
ATOM 1060 C C . PHE A 1 133 ? 2.784 -13.721 -12.771 1.00 98.50 133 PHE A C 1
ATOM 1062 O O . PHE A 1 133 ? 3.260 -13.763 -13.908 1.00 98.50 133 PHE A O 1
ATOM 1069 N N . TYR A 1 134 ? 1.827 -14.564 -12.381 1.00 98.19 134 TYR A N 1
ATOM 1070 C CA . TYR A 1 134 ? 1.281 -15.591 -13.264 1.00 98.19 134 TYR A CA 1
ATOM 1071 C C . TYR A 1 134 ? 0.578 -14.997 -14.496 1.00 98.19 134 TYR A C 1
ATOM 1073 O O . TYR A 1 134 ? 0.792 -15.466 -15.616 1.00 98.19 134 TYR A O 1
ATOM 1081 N N . GLN A 1 135 ? -0.223 -13.942 -14.315 1.00 98.25 135 GLN A N 1
ATOM 1082 C CA . GLN A 1 135 ? -0.881 -13.205 -15.403 1.00 98.25 135 GLN A CA 1
ATOM 1083 C C . GLN A 1 135 ? 0.136 -12.567 -16.353 1.00 98.25 135 GLN A C 1
ATOM 1085 O O . GLN A 1 135 ? -0.079 -12.525 -17.564 1.00 98.25 135 GLN A O 1
ATOM 1090 N N . ASP A 1 136 ? 1.277 -12.153 -15.811 1.00 98.25 136 ASP A N 1
ATOM 1091 C CA . ASP A 1 136 ? 2.418 -11.643 -16.560 1.00 98.25 136 ASP A CA 1
ATOM 1092 C C . ASP A 1 136 ? 3.311 -12.765 -17.151 1.00 98.25 136 ASP A C 1
ATOM 1094 O O . ASP A 1 136 ? 4.394 -12.523 -17.689 1.00 98.25 136 ASP A O 1
ATOM 1098 N N . ASN A 1 137 ? 2.833 -14.016 -17.115 1.00 98.12 137 ASN A N 1
ATOM 1099 C CA . ASN A 1 137 ? 3.465 -15.216 -17.668 1.00 98.12 137 ASN A CA 1
ATOM 1100 C C . ASN A 1 137 ? 4.852 -15.527 -17.061 1.00 98.12 137 ASN A C 1
ATOM 1102 O O . ASN A 1 137 ? 5.782 -15.959 -17.758 1.00 98.12 137 ASN A O 1
ATOM 1106 N N . ILE A 1 138 ? 4.973 -15.304 -15.750 1.00 98.50 138 ILE A N 1
ATOM 1107 C CA . ILE A 1 138 ? 6.089 -15.706 -14.887 1.00 98.50 138 ILE A CA 1
ATOM 110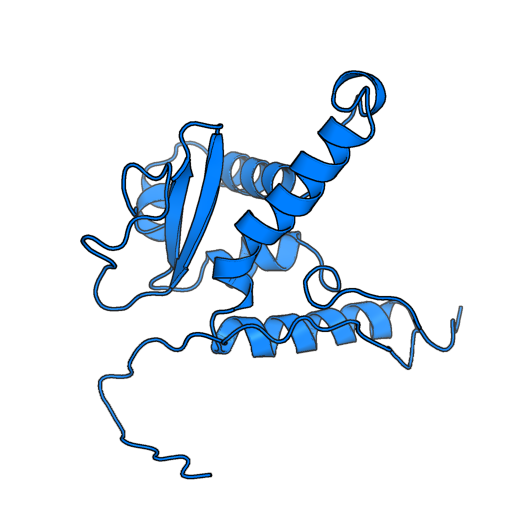8 C C . ILE A 1 138 ? 5.629 -16.903 -14.046 1.00 98.50 138 ILE A C 1
ATOM 1110 O O . ILE A 1 138 ? 4.574 -16.867 -13.423 1.00 98.50 138 ILE A O 1
ATOM 1114 N N . GLN A 1 139 ? 6.416 -17.977 -14.046 1.00 97.12 139 GLN A N 1
ATOM 1115 C CA . GLN A 1 139 ? 6.030 -19.282 -13.488 1.00 97.12 139 GLN A CA 1
ATOM 1116 C C . GLN A 1 139 ? 6.769 -19.642 -12.195 1.00 97.12 139 GLN A C 1
ATOM 1118 O O . GLN A 1 139 ? 6.474 -20.658 -11.571 1.00 97.12 139 GLN A O 1
ATOM 1123 N N . TYR A 1 140 ? 7.739 -18.820 -11.796 1.00 98.00 140 TYR A N 1
ATOM 1124 C CA . TYR A 1 140 ? 8.555 -19.028 -10.606 1.00 98.00 140 TYR A CA 1
ATOM 1125 C C . TYR A 1 140 ? 9.002 -17.687 -10.019 1.00 98.00 140 TYR A C 1
ATOM 1127 O O . TYR A 1 140 ? 9.296 -16.757 -10.771 1.00 98.00 140 TYR A O 1
ATOM 1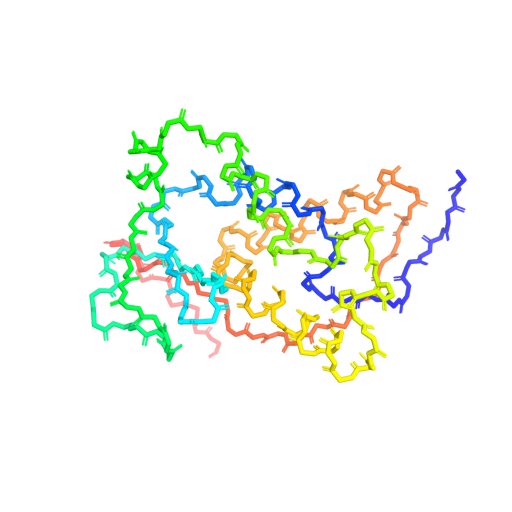135 N N . VAL A 1 141 ? 9.064 -17.583 -8.691 1.00 98.19 141 VAL A N 1
ATOM 1136 C CA . VAL A 1 141 ? 9.556 -16.387 -7.999 1.00 98.19 141 VAL A CA 1
ATOM 1137 C C . VAL A 1 141 ? 10.513 -16.762 -6.869 1.00 98.19 141 VAL A C 1
ATOM 1139 O O . VAL A 1 141 ? 10.252 -17.703 -6.121 1.00 98.19 141 VAL A O 1
ATOM 1142 N N . GLU A 1 142 ? 11.586 -15.989 -6.713 1.00 98.12 142 GLU A N 1
ATOM 1143 C CA . GLU A 1 142 ? 12.444 -15.993 -5.525 1.00 98.12 142 GLU A CA 1
ATOM 1144 C C . GLU A 1 142 ? 12.276 -14.663 -4.788 1.00 98.12 142 GLU A C 1
ATOM 1146 O O . GLU A 1 142 ? 12.522 -13.587 -5.339 1.00 98.12 142 GLU A O 1
ATOM 1151 N N . LEU A 1 143 ? 11.824 -14.735 -3.533 1.00 96.62 143 LEU A N 1
ATOM 1152 C CA . LEU A 1 143 ? 11.548 -13.562 -2.707 1.00 96.62 143 LEU A CA 1
ATOM 1153 C C . LEU A 1 143 ? 12.646 -13.368 -1.665 1.00 96.62 143 LEU A C 1
ATOM 1155 O O . LEU A 1 143 ? 12.960 -14.276 -0.895 1.00 96.62 143 LEU A O 1
ATOM 1159 N N . ARG A 1 144 ? 13.159 -12.143 -1.567 1.00 97.75 144 ARG A N 1
ATOM 1160 C CA . ARG A 1 144 ? 13.872 -11.668 -0.383 1.00 97.75 144 ARG A CA 1
ATOM 1161 C C . ARG A 1 144 ? 12.831 -11.282 0.655 1.00 97.75 144 ARG A C 1
ATOM 1163 O O . ARG A 1 144 ? 12.139 -10.277 0.493 1.00 97.75 144 ARG A O 1
ATOM 1170 N N . ALA A 1 145 ? 12.705 -12.110 1.685 1.00 94.62 145 ALA A N 1
ATOM 1171 C CA . ALA A 1 145 ? 11.744 -11.907 2.754 1.00 94.62 145 ALA A CA 1
ATOM 1172 C C . ALA A 1 145 ? 12.441 -11.465 4.042 1.00 94.62 145 ALA A C 1
ATOM 1174 O O . ALA A 1 145 ? 13.387 -12.111 4.491 1.00 94.62 145 ALA A O 1
ATOM 1175 N N . MET A 1 146 ? 11.943 -10.389 4.648 1.00 92.00 146 MET A N 1
ATOM 1176 C CA . MET A 1 146 ? 12.415 -9.926 5.959 1.00 92.00 146 MET A CA 1
ATOM 1177 C C . MET A 1 146 ? 11.817 -10.753 7.105 1.00 92.00 146 MET A C 1
ATOM 1179 O O . MET A 1 146 ? 12.377 -10.781 8.197 1.00 92.00 146 MET A O 1
ATOM 1183 N N . LEU A 1 147 ? 10.680 -11.417 6.855 1.00 92.12 147 LEU A N 1
ATOM 1184 C CA . LEU A 1 147 ? 9.947 -12.261 7.810 1.00 92.12 147 LEU A CA 1
ATOM 1185 C C . LEU A 1 147 ? 9.652 -11.593 9.176 1.00 92.12 147 LEU A C 1
ATOM 1187 O O . LEU A 1 147 ? 9.851 -12.223 10.219 1.00 92.12 147 LEU A O 1
ATOM 1191 N N . PRO A 1 148 ? 9.165 -10.336 9.222 1.00 92.00 148 PRO A N 1
ATOM 1192 C CA . PRO A 1 148 ? 8.746 -9.737 10.483 1.00 92.00 148 PRO A CA 1
ATOM 1193 C C . PRO A 1 148 ? 7.493 -10.442 11.041 1.00 92.00 148 PRO A C 1
ATOM 1195 O O . PRO A 1 148 ? 6.771 -11.117 10.299 1.00 92.00 148 PRO A O 1
ATOM 1198 N N . PRO A 1 149 ? 7.186 -10.272 12.340 1.00 93.56 149 PRO A N 1
ATOM 1199 C CA . PRO A 1 149 ? 6.014 -10.887 12.949 1.00 93.56 149 PRO A CA 1
ATOM 1200 C C . PRO A 1 149 ? 4.718 -10.487 12.240 1.00 93.56 149 PRO A C 1
ATOM 1202 O O . PRO A 1 149 ? 4.409 -9.303 12.093 1.00 93.56 149 PRO A O 1
ATOM 1205 N N . VAL A 1 150 ? 3.931 -11.486 11.848 1.00 93.38 150 VAL A N 1
ATOM 1206 C CA . VAL A 1 150 ? 2.590 -11.281 11.299 1.00 93.38 150 VAL A CA 1
ATOM 1207 C C . VAL A 1 150 ? 1.601 -11.182 12.461 1.00 93.38 150 VAL A C 1
ATOM 1209 O O . VAL A 1 150 ? 1.516 -12.072 13.307 1.00 93.38 150 VAL A O 1
ATOM 1212 N N . SER A 1 151 ? 0.858 -10.082 12.516 1.00 86.88 151 SER A N 1
ATOM 1213 C CA . SER A 1 151 ? -0.105 -9.785 13.574 1.00 86.88 151 SER A CA 1
ATOM 1214 C C . SER A 1 151 ? -1.456 -10.455 13.317 1.00 86.88 151 SER A C 1
ATOM 1216 O O . SER A 1 151 ? -1.965 -10.465 12.195 1.00 86.88 151 SER A O 1
ATOM 1218 N N . ALA A 1 152 ? -2.076 -10.987 14.367 1.00 81.25 152 ALA A N 1
ATOM 1219 C CA . ALA A 1 152 ? -3.468 -11.423 14.349 1.00 81.25 152 ALA A CA 1
ATOM 1220 C C . ALA A 1 152 ? -4.259 -10.600 15.369 1.00 81.25 152 ALA A C 1
ATOM 1222 O O . ALA A 1 152 ? -3.786 -10.343 16.477 1.00 81.25 152 ALA A O 1
ATOM 1223 N N . THR A 1 153 ? -5.478 -10.200 15.014 1.00 70.06 153 THR A N 1
ATOM 1224 C CA . THR A 1 153 ? -6.431 -9.688 16.004 1.00 70.06 153 THR A CA 1
ATOM 1225 C C . THR A 1 153 ? -6.758 -10.826 16.967 1.00 70.06 153 THR A C 1
ATOM 1227 O O . THR A 1 153 ? -7.088 -11.908 16.473 1.00 70.06 153 THR A O 1
ATOM 1230 N N . PRO A 1 154 ? -6.703 -10.624 18.296 1.00 55.84 154 PRO A N 1
ATOM 1231 C CA . PRO A 1 154 ? -7.117 -11.647 19.244 1.00 55.84 154 PRO A CA 1
ATOM 1232 C C . PRO A 1 154 ? -8.581 -11.994 18.969 1.00 55.84 154 PRO A C 1
ATOM 1234 O O . PRO A 1 154 ? -9.484 -11.211 19.264 1.00 55.84 154 PRO A O 1
ATOM 1237 N N . SER A 1 155 ? -8.842 -13.136 18.338 1.00 49.69 155 SER A N 1
ATOM 1238 C CA . SER A 1 155 ? -10.199 -13.650 18.258 1.00 49.69 155 SER A CA 1
ATOM 1239 C C . SER A 1 155 ? -10.651 -13.935 19.686 1.00 49.69 155 SER A C 1
ATOM 1241 O O . SER A 1 155 ? -9.993 -14.665 20.421 1.00 49.69 155 SER A O 1
ATOM 1243 N N . LEU A 1 156 ? -11.802 -13.390 20.083 1.00 42.62 156 LEU A N 1
ATOM 1244 C CA . LEU A 1 156 ? -12.465 -13.710 21.355 1.00 42.62 156 LEU A CA 1
ATOM 1245 C C . LEU A 1 156 ? -12.895 -15.186 21.479 1.00 42.62 156 LEU A C 1
ATOM 1247 O O . LEU A 1 156 ? -13.590 -15.537 22.423 1.00 42.62 156 LEU A O 1
ATOM 1251 N N . LEU A 1 157 ? -12.478 -16.067 20.570 1.00 37.31 157 LEU A N 1
ATOM 1252 C CA . LEU A 1 157 ? -12.728 -17.498 20.623 1.00 37.31 157 LEU A CA 1
ATOM 1253 C C . LEU A 1 157 ? -11.490 -18.263 20.140 1.00 37.31 157 LEU A C 1
ATOM 1255 O O . LEU A 1 157 ? -11.037 -18.080 19.010 1.00 37.31 157 LEU A O 1
ATOM 1259 N N . GLY A 1 158 ? -11.010 -19.154 21.009 1.00 35.91 158 GLY A N 1
ATOM 1260 C CA . GLY A 1 158 ? -10.250 -20.341 20.629 1.00 35.91 158 GLY A CA 1
ATOM 1261 C C . GLY A 1 158 ? -8.743 -20.243 20.802 1.00 35.91 158 GLY A C 1
ATOM 1262 O O . GLY A 1 158 ? -8.021 -19.892 19.878 1.00 35.91 158 GLY A O 1
ATOM 1263 N N . VAL A 1 159 ? -8.277 -20.682 21.970 1.00 41.19 159 VAL A N 1
ATOM 1264 C CA . VAL A 1 159 ? -6.962 -21.300 22.152 1.00 41.19 159 VAL A CA 1
ATOM 1265 C C . VAL A 1 159 ? -6.752 -22.326 21.034 1.00 41.19 159 VAL A C 1
ATOM 1267 O O . VAL A 1 159 ? -7.259 -23.441 21.104 1.00 41.19 159 VAL A O 1
ATOM 1270 N N . VAL A 1 160 ? -6.002 -21.964 20.001 1.00 36.00 160 VAL A N 1
ATOM 1271 C CA . VAL A 1 160 ? -5.221 -22.943 19.251 1.00 36.00 160 VAL A CA 1
ATOM 1272 C C . VAL A 1 160 ? -3.780 -22.630 19.591 1.00 36.00 160 VAL A C 1
ATOM 1274 O O . VAL A 1 160 ? -3.104 -21.856 18.920 1.00 36.00 160 VAL A O 1
ATOM 1277 N N . CYS A 1 161 ? -3.346 -23.204 20.713 1.00 34.06 161 CYS A N 1
ATOM 1278 C CA . CYS A 1 161 ? -1.947 -23.517 20.932 1.00 34.06 161 CYS A CA 1
ATOM 1279 C C . CYS A 1 161 ? -1.429 -24.228 19.678 1.00 34.06 161 CYS A C 1
ATOM 1281 O O . CYS A 1 161 ? -1.696 -25.412 19.488 1.00 34.06 161 CYS A O 1
ATOM 1283 N N . ILE A 1 162 ? -0.678 -23.526 18.838 1.00 33.84 162 ILE A N 1
ATOM 1284 C CA . ILE A 1 162 ? 0.374 -24.182 18.073 1.00 33.84 162 ILE A CA 1
ATOM 1285 C C . ILE A 1 162 ? 1.584 -24.132 18.996 1.00 33.84 162 ILE A C 1
ATOM 1287 O O . ILE A 1 162 ? 2.328 -23.156 19.030 1.00 33.84 162 ILE A O 1
ATOM 1291 N N . VAL A 1 163 ? 1.686 -25.163 19.835 1.00 32.72 163 VAL A N 1
ATOM 1292 C CA . VAL A 1 163 ? 2.969 -25.568 20.401 1.00 32.72 163 VAL A CA 1
ATOM 1293 C C . VAL A 1 163 ? 3.817 -26.004 19.207 1.00 32.72 163 VAL A C 1
ATOM 1295 O O . VAL A 1 163 ? 3.430 -26.929 18.491 1.00 32.72 163 VAL A O 1
ATOM 1298 N N . LEU A 1 164 ? 4.914 -25.290 18.972 1.00 36.75 164 LEU A N 1
ATOM 1299 C CA . LEU A 1 164 ? 6.129 -25.885 18.422 1.00 36.75 164 LEU A CA 1
ATOM 1300 C C . LEU A 1 164 ? 6.976 -26.358 19.602 1.00 36.75 164 LEU A C 1
ATOM 1302 O O . LEU A 1 164 ? 7.007 -25.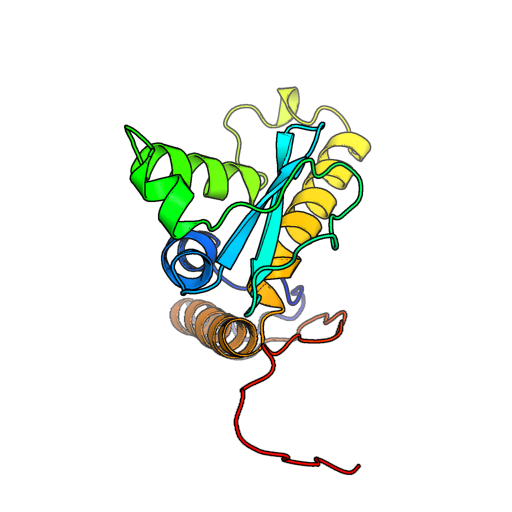616 20.614 1.00 36.75 164 LEU A O 1
#

Radius of gyration: 17.42 Å; Cα contacts (8 Å, |Δi|>4): 198; chains: 1; bounding box: 37×44×48 Å

Solvent-accessible surface area (backbone atoms only — not comparable to full-atom values): 9723 Å² total; per-residue (Å²): 117,83,63,52,58,48,78,81,43,45,66,94,68,54,54,68,58,64,53,46,56,73,48,57,61,66,42,83,54,28,27,35,26,56,32,84,86,75,49,55,41,42,42,66,39,63,69,75,70,78,92,68,66,59,93,58,38,83,55,80,41,51,38,69,63,53,48,73,73,47,96,53,53,66,61,51,52,51,51,50,48,46,60,58,46,88,73,64,98,50,53,72,75,78,36,75,43,69,71,54,43,49,53,49,54,55,45,23,54,62,26,48,42,32,53,46,35,28,47,77,38,33,60,47,50,55,52,53,13,54,46,54,41,43,75,62,35,30,82,44,78,41,68,52,66,87,80,71,84,66,43,72,62,72,63,96,68,77,92,71,83,78,79,126

Foldseek 3Di:
DQPEEAEEAALLGLAQVLCLLVPLCPDFQKWWFAFPVRAIAIAREPPNPPPPDDPRTPDIDGSVVVCVPDPDSPVVSVVVSVQLDQDDPCCCVQPVDPVRVVVSVVSNCRRSVNRCLAVVNVVVRVVNSVVVCVVVNYDYYDYDYPPDHRDYHPDPDDPPPPDD